Protein AF-A0A1Q3BTG6-F1 (afdb_monomer_lite)

pLDDT: mean 73.59, std 17.47, range [37.22, 95.38]

Sequence (101 aa):
MFIMIENEDINTMFTRFTKITNALQALDKVYSNCEMVRKILRSIEEAKYLNTLPLEELLGSLMTHKLSIKKKDDDEEKEKRKKNVVALKSSTNEESEDDND

Secondary structure (DSSP, 8-state):
---PPTT--HHHHHHHHHHHHHHHHTTT-PPPHHHHHHHHHHHHHHHHHHTTS-HHHHHHHHHHHHHHHHHHHHHHHHHHHHHHHHTS-S-----------

Organism: Cephalotus follicularis (NCBI:txid3775)

Structure (mmCIF, N/CA/C/O backbone):
data_AF-A0A1Q3BTG6-F1
#
_entry.id   AF-A0A1Q3BTG6-F1
#
loop_
_atom_site.group_PDB
_atom_site.id
_atom_site.type_symbol
_atom_site.label_atom_id
_atom_site.label_alt_id
_atom_site.label_comp_id
_atom_site.label_asym_id
_atom_site.label_entity_id
_atom_site.label_seq_id
_atom_site.pdbx_PDB_ins_code
_atom_site.Cartn_x
_atom_site.Cartn_y
_atom_site.Cartn_z
_atom_site.occupancy
_atom_site.B_iso_or_equiv
_atom_site.auth_seq_id
_atom_site.auth_comp_id
_atom_site.auth_asym_id
_atom_site.auth_atom_id
_atom_site.pdbx_PDB_model_num
ATOM 1 N N . MET A 1 1 ? -1.118 -5.991 3.704 1.00 71.06 1 MET A N 1
ATOM 2 C CA . MET A 1 1 ? -0.249 -4.836 3.406 1.00 71.06 1 MET A CA 1
ATOM 3 C C . MET A 1 1 ? -0.465 -4.453 1.952 1.00 71.06 1 MET A C 1
ATOM 5 O O . MET A 1 1 ? -0.631 -5.366 1.159 1.00 71.06 1 MET A O 1
ATOM 9 N N . PHE A 1 2 ? -0.584 -3.166 1.618 1.00 81.38 2 PHE A N 1
ATOM 10 C CA . PHE A 1 2 ? -0.779 -2.740 0.227 1.00 81.38 2 PHE A CA 1
ATOM 11 C C . PHE A 1 2 ? 0.591 -2.603 -0.440 1.00 81.38 2 PHE A C 1
ATOM 13 O O . PHE A 1 2 ? 1.457 -1.940 0.123 1.00 81.38 2 PHE A O 1
ATOM 20 N N . ILE A 1 3 ? 0.772 -3.245 -1.590 1.00 84.00 3 ILE A N 1
ATOM 21 C CA . ILE A 1 3 ? 2.026 -3.269 -2.346 1.00 84.00 3 ILE A CA 1
ATOM 22 C C . ILE A 1 3 ? 1.744 -2.885 -3.797 1.00 84.00 3 ILE A C 1
ATOM 24 O O . ILE A 1 3 ? 0.670 -3.199 -4.327 1.00 84.00 3 ILE A O 1
ATOM 28 N N . MET A 1 4 ? 2.700 -2.195 -4.411 1.00 85.06 4 MET A N 1
ATOM 29 C CA . MET A 1 4 ? 2.693 -1.935 -5.846 1.00 85.06 4 MET A CA 1
ATOM 30 C C . MET A 1 4 ? 3.119 -3.210 -6.579 1.00 85.06 4 MET A C 1
ATOM 32 O O . MET A 1 4 ? 4.054 -3.884 -6.147 1.00 85.06 4 MET A O 1
ATOM 36 N N . ILE A 1 5 ? 2.404 -3.569 -7.643 1.00 85.69 5 ILE A N 1
ATOM 37 C CA . ILE A 1 5 ? 2.695 -4.777 -8.424 1.00 85.69 5 ILE A CA 1
ATOM 38 C C . ILE A 1 5 ? 3.803 -4.489 -9.450 1.00 85.69 5 ILE A C 1
ATOM 40 O O . ILE A 1 5 ? 3.941 -3.365 -9.934 1.00 85.69 5 ILE A O 1
ATOM 44 N N . GLU A 1 6 ? 4.600 -5.503 -9.795 1.00 80.31 6 GLU A N 1
ATOM 45 C CA . GLU A 1 6 ? 5.571 -5.408 -10.889 1.00 80.31 6 GLU A CA 1
ATOM 46 C C . GLU A 1 6 ? 4.891 -4.985 -12.199 1.00 80.31 6 GLU A C 1
ATOM 48 O O . GLU A 1 6 ? 3.864 -5.539 -12.594 1.00 80.31 6 GLU A O 1
ATOM 53 N N . ASN A 1 7 ? 5.484 -4.004 -12.884 1.00 83.12 7 ASN A N 1
ATOM 54 C CA . ASN A 1 7 ? 4.971 -3.415 -14.129 1.00 83.12 7 ASN A CA 1
ATOM 55 C C . ASN A 1 7 ? 3.604 -2.707 -14.002 1.00 83.12 7 ASN A C 1
ATOM 57 O O . ASN A 1 7 ? 2.977 -2.392 -15.014 1.00 83.12 7 ASN A O 1
ATOM 61 N N . GLU A 1 8 ? 3.129 -2.434 -12.783 1.00 88.06 8 GLU A N 1
ATOM 62 C CA . GLU A 1 8 ? 1.929 -1.629 -12.550 1.00 88.06 8 GLU A CA 1
ATOM 63 C C . GLU A 1 8 ? 2.240 -0.130 -12.660 1.00 88.06 8 GLU A C 1
ATOM 65 O O . GLU A 1 8 ? 3.169 0.375 -12.031 1.00 88.06 8 GLU A O 1
ATOM 70 N N . ASP A 1 9 ? 1.438 0.605 -13.437 1.00 89.19 9 ASP A N 1
ATOM 71 C CA . ASP A 1 9 ? 1.529 2.067 -13.495 1.00 89.19 9 ASP A CA 1
ATOM 72 C C . ASP A 1 9 ? 1.049 2.710 -12.183 1.00 89.19 9 ASP A C 1
ATOM 74 O O . ASP A 1 9 ? 0.100 2.240 -11.545 1.00 89.19 9 ASP A O 1
ATOM 78 N N . ILE A 1 10 ? 1.659 3.837 -11.810 1.00 86.56 10 ILE A N 1
ATOM 79 C CA . ILE A 1 10 ? 1.321 4.583 -10.589 1.00 86.56 10 ILE A CA 1
ATOM 80 C C . ILE A 1 10 ? -0.169 4.956 -10.554 1.00 86.56 10 ILE A C 1
ATOM 82 O O . ILE A 1 10 ? -0.786 4.874 -9.492 1.00 86.56 10 ILE A O 1
ATOM 86 N N . ASN A 1 11 ? -0.781 5.308 -11.690 1.00 91.25 11 ASN A N 1
ATOM 87 C CA . ASN A 1 11 ? -2.208 5.644 -11.753 1.00 91.25 11 ASN A CA 1
ATOM 88 C C . ASN A 1 11 ? -3.098 4.426 -11.484 1.00 91.25 11 ASN A C 1
ATOM 90 O O . ASN A 1 11 ? -4.128 4.533 -10.810 1.00 91.25 11 ASN A O 1
ATOM 94 N N . THR A 1 12 ? -2.697 3.254 -11.980 1.00 92.31 12 THR A N 1
ATOM 95 C CA . THR A 1 12 ? -3.404 1.987 -11.749 1.00 92.31 12 THR A CA 1
ATOM 96 C C . THR A 1 12 ? -3.318 1.586 -10.278 1.00 92.31 12 THR A C 1
ATOM 98 O O . THR A 1 12 ? -4.341 1.274 -9.655 1.00 92.31 12 THR A O 1
ATOM 101 N N . MET A 1 13 ? -2.122 1.694 -9.694 1.00 93.00 13 MET A N 1
ATOM 102 C CA . MET A 1 13 ? -1.891 1.468 -8.269 1.00 93.00 13 MET A CA 1
ATOM 103 C C . MET A 1 13 ? -2.725 2.435 -7.414 1.00 93.00 13 MET A C 1
ATOM 105 O O . MET A 1 13 ? -3.431 1.999 -6.500 1.00 93.00 13 MET A O 1
ATOM 109 N N . PHE A 1 14 ? -2.731 3.728 -7.751 1.00 90.56 14 PHE A N 1
ATOM 110 C CA . PHE A 1 14 ? -3.513 4.741 -7.042 1.00 90.56 14 PHE A CA 1
ATOM 111 C C . PHE A 1 14 ? -5.018 4.469 -7.134 1.00 90.56 14 PHE A C 1
ATOM 113 O O . PHE A 1 14 ? -5.715 4.501 -6.125 1.00 90.56 14 PHE A O 1
ATOM 120 N N . THR A 1 15 ? -5.520 4.088 -8.309 1.00 94.19 15 THR A N 1
ATOM 121 C CA . THR A 1 15 ? -6.934 3.735 -8.500 1.00 94.19 15 THR A CA 1
ATOM 122 C C . THR A 1 15 ? -7.355 2.564 -7.608 1.00 94.19 15 THR A C 1
ATOM 124 O O . THR A 1 15 ? -8.426 2.592 -6.995 1.00 94.19 15 THR A O 1
ATOM 127 N N . ARG A 1 16 ? -6.521 1.522 -7.494 1.00 94.38 16 ARG A N 1
ATOM 128 C CA . ARG A 1 16 ? -6.760 0.408 -6.560 1.00 94.38 16 ARG A CA 1
ATOM 129 C C . ARG A 1 16 ? -6.742 0.867 -5.112 1.00 94.38 16 ARG A C 1
ATOM 131 O O . ARG A 1 16 ? -7.613 0.466 -4.343 1.00 94.38 16 ARG A O 1
ATOM 138 N N . PHE A 1 17 ? -5.772 1.702 -4.752 1.00 92.25 17 PHE A N 1
ATOM 139 C CA . PHE A 1 17 ? -5.673 2.268 -3.415 1.00 92.25 17 PHE A CA 1
ATOM 140 C C . PHE A 1 17 ? -6.948 3.043 -3.053 1.00 92.25 17 PHE A C 1
ATOM 142 O O . PHE A 1 17 ? -7.545 2.762 -2.017 1.00 92.25 17 PHE A O 1
ATOM 149 N N . THR A 1 18 ? -7.434 3.910 -3.946 1.00 92.19 18 THR A N 1
ATOM 150 C CA . THR A 1 18 ? -8.679 4.669 -3.766 1.00 92.19 18 THR A CA 1
ATOM 151 C C . THR A 1 18 ? -9.898 3.761 -3.617 1.00 92.19 18 THR A C 1
ATOM 153 O O . THR A 1 18 ? -10.739 3.988 -2.751 1.00 92.19 18 THR A O 1
ATOM 156 N N . LYS A 1 19 ? -10.004 2.691 -4.416 1.00 93.88 19 LYS A N 1
ATOM 157 C CA . LYS A 1 19 ? -11.095 1.711 -4.268 1.00 93.88 19 LYS A CA 1
ATOM 158 C C . LYS A 1 19 ? -11.092 1.069 -2.880 1.00 93.88 19 LYS A C 1
ATOM 160 O O . LYS A 1 19 ? -12.151 0.921 -2.275 1.00 93.88 19 LYS A O 1
ATOM 165 N N . ILE A 1 20 ? -9.912 0.725 -2.366 1.00 91.81 20 ILE A N 1
ATOM 166 C CA . ILE A 1 20 ? -9.755 0.142 -1.031 1.00 91.81 20 ILE A CA 1
ATOM 167 C C . ILE A 1 20 ? -10.102 1.165 0.053 1.00 91.81 20 ILE A C 1
ATOM 169 O O . ILE A 1 20 ? -10.853 0.834 0.965 1.00 91.81 20 ILE A O 1
ATOM 173 N N . THR A 1 21 ? -9.603 2.402 -0.030 1.00 91.12 21 THR A N 1
ATOM 174 C CA . THR A 1 21 ? -9.919 3.438 0.966 1.00 91.12 21 THR A CA 1
ATOM 175 C C . THR A 1 21 ? -11.399 3.786 0.972 1.00 91.12 21 THR A C 1
ATOM 177 O O . THR A 1 21 ? -11.963 3.935 2.048 1.00 91.12 21 THR A O 1
ATOM 180 N N . ASN A 1 22 ? -12.051 3.827 -0.191 1.00 92.50 22 ASN A N 1
ATOM 181 C CA . ASN A 1 22 ? -13.489 4.079 -0.284 1.00 92.50 22 ASN A CA 1
ATOM 182 C C . ASN A 1 22 ? -14.303 2.929 0.326 1.00 92.50 22 ASN A C 1
ATOM 184 O O . ASN A 1 22 ? -15.260 3.173 1.055 1.00 92.50 22 ASN A O 1
ATOM 188 N N . ALA A 1 23 ? -13.903 1.675 0.080 1.00 94.38 23 ALA A N 1
ATOM 189 C CA . ALA A 1 23 ? -14.530 0.516 0.714 1.00 94.38 23 ALA A CA 1
ATOM 190 C C . ALA A 1 23 ? -14.331 0.518 2.239 1.00 94.38 23 ALA A C 1
ATOM 192 O O . ALA A 1 23 ? -15.250 0.187 2.978 1.00 94.38 23 ALA A O 1
ATOM 193 N N . LEU A 1 24 ? -13.153 0.922 2.722 1.00 92.56 24 LEU A N 1
ATOM 194 C CA . LEU A 1 24 ? -12.875 1.042 4.156 1.00 92.56 24 LEU A CA 1
ATOM 195 C C . LEU A 1 24 ? -13.654 2.196 4.793 1.00 92.56 24 LEU A C 1
ATOM 197 O O . LEU A 1 24 ? -14.184 2.030 5.886 1.00 92.56 24 LEU A O 1
ATOM 201 N N . GLN A 1 25 ? -13.795 3.318 4.093 1.00 92.38 25 GLN A N 1
ATOM 202 C CA . GLN A 1 25 ? -14.613 4.441 4.534 1.00 92.38 25 GLN A CA 1
ATOM 203 C C . GLN A 1 25 ? -16.093 4.054 4.646 1.00 92.38 25 GLN A C 1
ATOM 205 O O . GLN A 1 25 ? -16.746 4.461 5.597 1.00 92.38 25 GLN A O 1
ATOM 210 N N . ALA A 1 26 ? -16.604 3.213 3.739 1.00 94.38 26 ALA A N 1
ATOM 211 C CA . ALA A 1 26 ? -17.952 2.645 3.840 1.00 94.38 26 ALA A CA 1
ATOM 212 C C . ALA A 1 26 ? -18.132 1.685 5.036 1.00 94.38 26 ALA A C 1
ATOM 214 O O . ALA A 1 26 ? -19.259 1.371 5.405 1.00 94.38 26 ALA A O 1
ATOM 215 N N . LEU A 1 27 ? -17.033 1.221 5.638 1.00 95.38 27 LEU A N 1
ATOM 216 C CA . LEU A 1 27 ? -16.998 0.417 6.865 1.00 95.38 27 LEU A CA 1
ATOM 217 C C . LEU A 1 27 ? -16.621 1.263 8.098 1.00 95.38 27 LEU A C 1
ATOM 219 O O . LEU A 1 27 ? -16.092 0.720 9.069 1.00 95.38 27 LEU A O 1
ATOM 223 N N . ASP A 1 28 ? -16.800 2.587 8.027 1.00 93.25 28 ASP A N 1
ATOM 224 C CA . ASP A 1 28 ? -16.421 3.575 9.050 1.00 93.25 28 ASP A CA 1
ATOM 225 C C . ASP A 1 28 ? -14.930 3.569 9.442 1.00 93.25 28 ASP A C 1
ATOM 227 O O . ASP A 1 28 ? -14.519 4.126 10.462 1.00 93.25 28 ASP A O 1
ATOM 231 N N . LYS A 1 29 ? -14.062 2.989 8.605 1.00 90.31 29 LYS A N 1
ATOM 232 C CA . LYS A 1 29 ? -12.603 3.073 8.747 1.00 90.31 29 LYS A CA 1
ATOM 233 C C . LYS A 1 29 ? -12.059 4.200 7.885 1.00 90.31 29 LYS A C 1
ATOM 235 O O . LYS A 1 29 ? -11.621 3.993 6.753 1.00 90.31 29 LYS A O 1
ATOM 240 N N . VAL A 1 30 ? -12.063 5.398 8.456 1.00 90.00 30 VAL A N 1
ATOM 241 C CA . VAL A 1 30 ? -11.502 6.598 7.830 1.00 90.00 30 VAL A CA 1
ATOM 242 C C . VAL A 1 30 ? -10.005 6.681 8.116 1.00 90.00 30 VAL A C 1
ATOM 244 O O . VAL A 1 30 ? -9.574 6.563 9.260 1.00 90.00 30 VAL A O 1
ATOM 247 N N . TYR A 1 31 ? -9.211 6.904 7.071 1.00 88.81 31 TYR A N 1
ATOM 248 C CA . TYR A 1 31 ? -7.786 7.199 7.196 1.00 88.81 31 TYR A CA 1
ATOM 2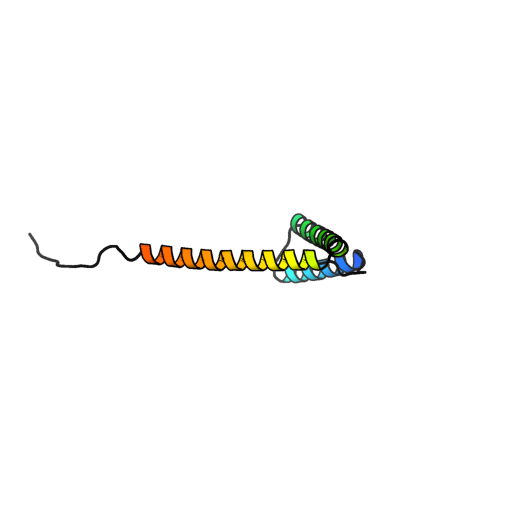49 C C . TYR A 1 31 ? -7.563 8.695 7.026 1.00 88.81 31 TYR A C 1
ATOM 251 O O . TYR A 1 31 ? -8.124 9.315 6.124 1.00 88.81 31 TYR A O 1
ATOM 259 N N . SER A 1 32 ? -6.702 9.271 7.856 1.00 92.38 32 SER A N 1
ATOM 260 C CA . SER A 1 32 ? -6.229 10.634 7.636 1.00 92.38 32 SER A CA 1
ATOM 261 C C . SER A 1 32 ? -5.362 10.714 6.373 1.00 92.38 32 SER A C 1
ATOM 263 O O . SER A 1 32 ? -4.718 9.741 5.964 1.00 92.38 32 SER A O 1
ATOM 265 N N . ASN A 1 33 ? -5.260 11.9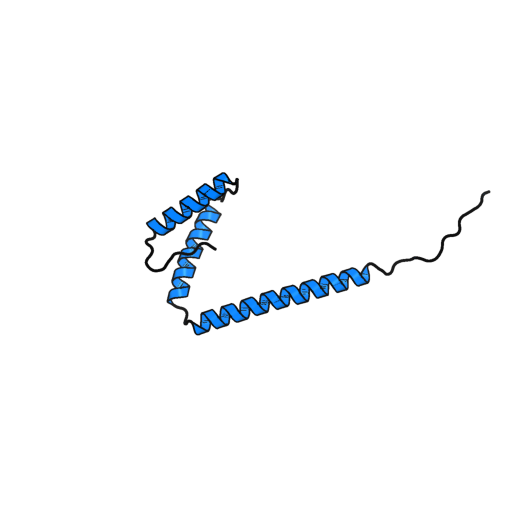12 5.792 1.00 88.12 33 ASN A N 1
ATOM 266 C CA . ASN A 1 33 ? -4.378 12.160 4.646 1.00 88.12 33 ASN A CA 1
ATOM 267 C C . ASN A 1 33 ? -2.927 11.736 4.931 1.00 88.12 33 ASN A C 1
ATOM 269 O O . ASN A 1 33 ? -2.269 11.153 4.073 1.00 88.12 33 ASN A O 1
ATOM 273 N N . CYS A 1 34 ? -2.437 11.965 6.155 1.00 89.56 34 CYS A N 1
ATOM 274 C CA . CYS A 1 34 ? -1.091 11.562 6.561 1.00 89.56 34 CYS A CA 1
ATOM 275 C C . CYS A 1 34 ? -0.905 10.036 6.514 1.00 89.56 34 CYS A C 1
ATOM 277 O O . CYS A 1 34 ? 0.110 9.542 6.020 1.00 89.56 34 CYS A O 1
ATOM 279 N N . GLU A 1 35 ? -1.891 9.272 6.987 1.00 89.06 35 GLU A N 1
ATOM 280 C CA . GLU A 1 35 ? -1.842 7.808 6.959 1.00 89.06 35 GLU A CA 1
ATOM 281 C C . GLU A 1 35 ? -1.939 7.253 5.541 1.00 89.06 35 GLU A C 1
ATOM 283 O O . GLU A 1 35 ? -1.225 6.302 5.214 1.00 89.06 35 GLU A O 1
ATOM 288 N N . MET A 1 36 ? -2.782 7.851 4.695 1.00 88.44 36 MET A N 1
ATOM 289 C CA . MET A 1 36 ? -2.867 7.487 3.282 1.00 88.44 36 MET A CA 1
ATOM 290 C C . MET A 1 36 ? -1.531 7.698 2.571 1.00 88.44 36 MET A C 1
ATOM 292 O O . MET A 1 36 ? -1.011 6.765 1.960 1.00 88.44 36 MET A O 1
ATOM 296 N N . VAL A 1 37 ? -0.939 8.888 2.711 1.00 87.25 37 VAL A N 1
ATOM 297 C CA . VAL A 1 37 ? 0.362 9.216 2.110 1.00 87.25 37 VAL A CA 1
ATOM 298 C C . VAL A 1 37 ? 1.444 8.258 2.607 1.00 87.25 37 VAL A C 1
ATOM 300 O O . VAL A 1 37 ? 2.194 7.709 1.802 1.00 87.25 37 VAL A O 1
ATOM 303 N N . ARG A 1 38 ? 1.486 7.969 3.915 1.00 88.00 38 ARG A N 1
ATOM 304 C CA . ARG A 1 38 ? 2.456 7.024 4.488 1.00 88.00 38 ARG A CA 1
ATOM 305 C C . ARG A 1 38 ? 2.305 5.616 3.910 1.00 88.00 38 ARG A C 1
ATOM 307 O O . ARG A 1 38 ? 3.308 4.961 3.646 1.00 88.00 38 ARG A O 1
ATOM 314 N N . LYS A 1 39 ? 1.074 5.139 3.702 1.00 87.88 39 LYS A N 1
ATOM 315 C CA . LYS A 1 39 ? 0.812 3.821 3.098 1.00 87.88 39 LYS A CA 1
ATOM 316 C C . LYS A 1 39 ? 1.262 3.760 1.638 1.00 87.88 39 LYS A C 1
ATOM 318 O O . LYS A 1 39 ? 1.868 2.764 1.253 1.00 87.88 39 LYS A O 1
ATOM 323 N N . ILE A 1 40 ? 1.006 4.813 0.861 1.00 86.38 40 ILE A N 1
ATOM 324 C CA . ILE A 1 40 ? 1.432 4.898 -0.543 1.00 86.38 40 ILE A CA 1
ATOM 325 C C . ILE A 1 40 ? 2.961 4.916 -0.636 1.00 86.38 40 ILE A C 1
ATOM 327 O O . ILE A 1 40 ? 3.535 4.098 -1.351 1.00 86.38 40 ILE A O 1
ATOM 331 N N . LEU A 1 41 ? 3.635 5.774 0.137 1.00 85.12 41 LEU A N 1
ATOM 332 C CA . LEU A 1 41 ? 5.099 5.852 0.138 1.00 85.12 41 LEU A CA 1
ATOM 333 C C . LEU A 1 41 ? 5.744 4.507 0.488 1.00 85.12 41 LEU A C 1
ATOM 335 O O . LEU A 1 41 ? 6.650 4.067 -0.216 1.00 85.12 41 LEU A O 1
ATOM 339 N N . ARG A 1 42 ? 5.215 3.807 1.500 1.00 83.19 42 ARG A N 1
ATOM 340 C CA . ARG A 1 42 ? 5.735 2.496 1.908 1.00 83.19 42 ARG A CA 1
ATOM 341 C C . ARG A 1 42 ? 5.563 1.428 0.825 1.00 83.19 42 ARG A C 1
ATOM 343 O O . ARG A 1 42 ? 6.464 0.629 0.617 1.00 83.19 42 ARG A O 1
ATOM 350 N N . SER A 1 43 ? 4.449 1.456 0.086 1.00 81.56 43 SER A N 1
ATOM 351 C CA . SER A 1 43 ? 4.219 0.529 -1.033 1.00 81.56 43 SER A CA 1
ATOM 352 C C . SER A 1 43 ? 5.168 0.740 -2.219 1.00 81.56 43 SER A C 1
ATOM 354 O O . SER A 1 43 ? 5.479 -0.220 -2.919 1.00 81.56 43 SER A O 1
ATOM 356 N N . ILE A 1 44 ? 5.646 1.973 -2.428 1.00 79.38 44 ILE A N 1
ATOM 357 C CA . ILE A 1 44 ? 6.619 2.313 -3.478 1.00 79.38 44 ILE A CA 1
ATOM 358 C C . ILE A 1 44 ? 8.038 1.954 -3.027 1.00 79.38 44 ILE A C 1
ATOM 360 O O . ILE A 1 44 ? 8.823 1.428 -3.813 1.00 79.38 44 ILE A O 1
ATOM 364 N N . GLU A 1 45 ? 8.379 2.241 -1.770 1.00 77.06 45 GLU A N 1
ATOM 365 C CA . GLU A 1 45 ? 9.682 1.908 -1.193 1.00 77.06 45 GLU A CA 1
ATOM 366 C C . GLU A 1 45 ? 9.910 0.392 -1.167 1.00 77.06 45 GLU A C 1
ATOM 368 O O . GLU A 1 45 ? 10.941 -0.078 -1.638 1.00 77.06 45 GLU A O 1
ATOM 373 N N . GLU A 1 46 ? 8.921 -0.391 -0.734 1.00 70.06 46 GLU A N 1
ATOM 374 C CA . GLU A 1 46 ? 9.021 -1.855 -0.724 1.00 70.06 46 GLU A CA 1
ATOM 375 C C . GLU A 1 46 ? 9.138 -2.458 -2.125 1.00 70.06 46 GLU A C 1
ATOM 377 O O . GLU A 1 46 ? 9.931 -3.375 -2.321 1.00 70.06 46 GLU A O 1
ATOM 382 N N . ALA A 1 47 ? 8.431 -1.913 -3.121 1.00 66.62 47 ALA A N 1
ATOM 383 C CA . ALA A 1 47 ? 8.591 -2.345 -4.510 1.00 66.62 47 ALA A CA 1
ATOM 384 C C . ALA A 1 47 ? 10.013 -2.080 -5.040 1.00 66.62 47 ALA A C 1
ATOM 386 O O . ALA A 1 47 ? 10.555 -2.879 -5.800 1.00 66.62 47 ALA A O 1
ATOM 387 N N . LYS A 1 48 ? 10.653 -0.984 -4.608 1.00 65.81 48 LYS A N 1
ATOM 388 C CA . LYS A 1 48 ? 12.053 -0.695 -4.952 1.00 65.81 48 LYS A CA 1
ATOM 389 C C . LYS A 1 48 ? 13.033 -1.628 -4.246 1.00 65.81 48 LYS A C 1
ATOM 391 O O . LYS A 1 48 ? 13.985 -2.056 -4.885 1.00 65.81 48 LYS A O 1
ATOM 396 N N . TYR A 1 49 ? 12.796 -1.948 -2.975 1.00 60.50 49 TYR A N 1
ATOM 397 C CA . TYR A 1 49 ? 13.639 -2.873 -2.210 1.00 60.50 49 TYR A CA 1
ATOM 398 C C . TYR A 1 49 ? 13.559 -4.316 -2.726 1.00 60.50 49 TYR A C 1
ATOM 400 O O . TYR A 1 49 ? 14.566 -5.017 -2.737 1.00 60.50 49 TYR A O 1
ATOM 408 N N . LEU A 1 50 ? 12.390 -4.768 -3.190 1.00 57.81 50 LEU A N 1
ATOM 409 C CA . LEU A 1 50 ? 12.233 -6.113 -3.758 1.00 57.81 50 LEU A CA 1
ATOM 410 C C . LEU A 1 50 ? 12.980 -6.290 -5.089 1.00 57.81 50 LEU A C 1
ATOM 412 O O . LEU A 1 50 ? 13.470 -7.379 -5.359 1.00 57.81 50 LEU A O 1
ATOM 416 N N . ASN A 1 51 ? 13.134 -5.222 -5.878 1.00 58.84 51 ASN A N 1
ATO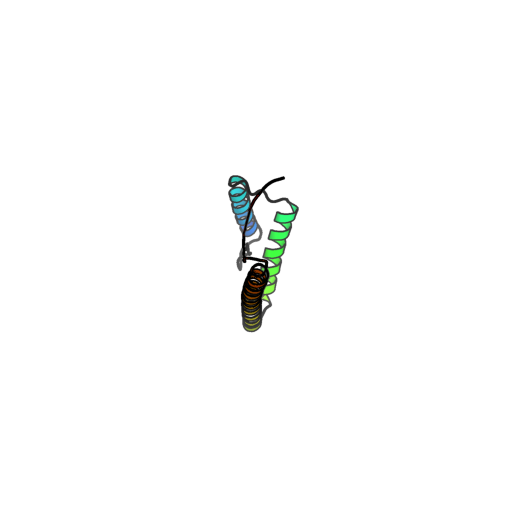M 417 C CA . ASN A 1 51 ? 13.906 -5.254 -7.126 1.00 58.84 51 ASN A CA 1
ATOM 418 C C . ASN A 1 51 ? 15.430 -5.268 -6.916 1.00 58.84 51 ASN A C 1
ATOM 420 O O . ASN A 1 51 ? 16.169 -5.524 -7.866 1.00 58.84 51 ASN A O 1
ATOM 424 N N . THR A 1 52 ? 15.920 -4.950 -5.71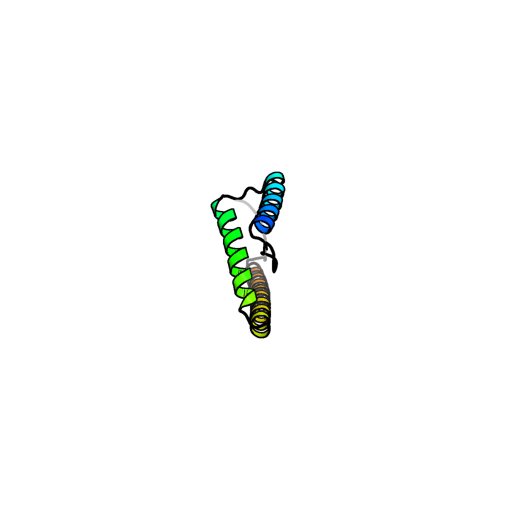6 1.00 60.22 52 THR A N 1
ATOM 425 C CA . THR A 1 52 ? 17.359 -4.850 -5.419 1.00 60.22 52 THR A CA 1
ATOM 426 C C . THR A 1 52 ? 17.874 -5.918 -4.462 1.00 60.22 52 THR A C 1
ATOM 428 O O . THR A 1 52 ? 19.085 -6.124 -4.405 1.00 60.22 52 THR A O 1
ATOM 431 N N . LEU A 1 53 ? 16.997 -6.601 -3.724 1.00 63.06 53 LEU A N 1
ATOM 432 C CA . LEU A 1 53 ? 17.395 -7.642 -2.780 1.00 63.06 53 LEU A CA 1
ATOM 433 C C . LEU A 1 53 ? 17.575 -8.997 -3.486 1.00 63.06 53 LEU A C 1
ATOM 435 O O . LEU A 1 53 ? 16.632 -9.482 -4.117 1.00 63.06 53 LEU A O 1
ATOM 439 N N . PRO A 1 54 ? 18.740 -9.657 -3.343 1.00 71.62 54 PRO A N 1
ATOM 440 C CA . PRO A 1 54 ? 18.883 -11.053 -3.728 1.00 71.62 54 PRO A CA 1
ATOM 441 C C . PRO A 1 54 ? 17.868 -11.910 -2.960 1.00 71.62 54 PRO A C 1
ATOM 443 O O . PRO A 1 54 ? 17.611 -11.687 -1.771 1.00 71.62 54 PRO A O 1
ATOM 446 N N . LEU A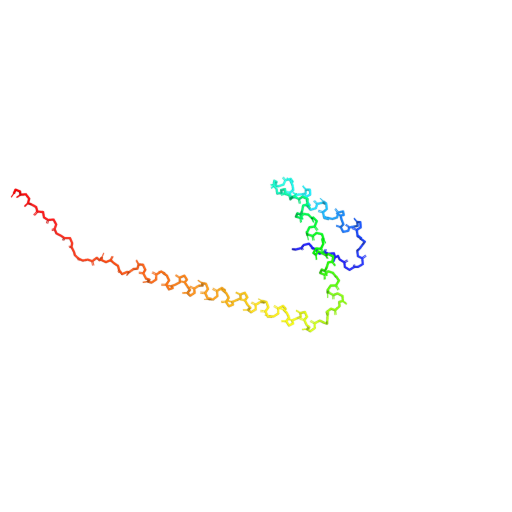 1 55 ? 17.295 -12.909 -3.633 1.00 70.38 55 LEU A N 1
ATOM 447 C CA . LEU A 1 55 ? 16.261 -13.788 -3.080 1.00 70.38 55 LEU A CA 1
ATOM 448 C C . LEU A 1 55 ? 16.705 -14.440 -1.759 1.00 70.38 55 LEU A C 1
ATOM 450 O O . LEU A 1 55 ? 15.901 -14.613 -0.842 1.00 70.38 55 LEU A O 1
ATOM 454 N N . GLU A 1 56 ? 17.994 -14.752 -1.642 1.00 73.38 56 GLU A N 1
ATOM 455 C CA . GLU A 1 56 ? 18.618 -15.328 -0.455 1.00 73.38 56 GLU A CA 1
ATOM 456 C C . GLU A 1 56 ? 18.566 -14.386 0.760 1.00 73.38 56 GLU A C 1
ATOM 458 O O . GLU A 1 56 ? 18.346 -14.838 1.886 1.00 73.38 56 GLU A O 1
ATOM 463 N N . GLU A 1 57 ? 18.716 -13.077 0.551 1.00 76.56 57 GLU A N 1
ATOM 464 C CA . GLU A 1 57 ? 18.710 -12.071 1.619 1.00 76.56 57 GLU A CA 1
ATOM 465 C C . GLU A 1 57 ? 17.286 -11.777 2.107 1.00 76.56 57 GLU A C 1
ATOM 467 O O . GLU A 1 57 ? 17.036 -11.661 3.314 1.00 76.56 57 GLU A O 1
ATOM 472 N N . LEU A 1 58 ? 16.323 -11.761 1.180 1.00 79.69 58 LEU A N 1
ATOM 473 C CA . LEU A 1 58 ? 14.902 -11.699 1.515 1.00 79.69 58 LEU A CA 1
ATOM 474 C C . LEU A 1 58 ? 14.472 -12.939 2.313 1.00 79.69 58 LEU A C 1
ATOM 476 O O . LEU A 1 58 ? 13.800 -12.819 3.341 1.00 79.69 58 LEU A O 1
ATOM 480 N N . LEU A 1 59 ? 14.898 -14.128 1.879 1.00 82.81 59 LEU A N 1
ATOM 481 C CA . LEU A 1 59 ? 14.612 -15.384 2.569 1.00 82.81 59 LEU A CA 1
ATOM 482 C C . LEU A 1 59 ? 15.232 -15.403 3.976 1.00 82.81 59 LEU A C 1
ATOM 484 O O . LEU A 1 59 ? 14.551 -15.764 4.941 1.00 82.81 59 LEU A O 1
ATOM 488 N N . GLY A 1 60 ? 16.483 -14.954 4.114 1.00 87.69 60 GLY A N 1
ATOM 489 C CA . GLY A 1 60 ? 17.168 -14.827 5.403 1.00 87.69 60 GLY A CA 1
ATOM 490 C C . GLY A 1 60 ? 16.468 -13.850 6.354 1.00 87.69 60 GLY A C 1
ATOM 491 O O . GLY A 1 60 ? 16.258 -14.160 7.534 1.00 87.69 60 GLY A O 1
ATOM 492 N N . SER A 1 61 ? 16.019 -12.706 5.833 1.00 85.25 61 SER A N 1
ATOM 493 C CA . SER A 1 61 ? 15.263 -11.703 6.593 1.00 85.25 61 SER A CA 1
ATOM 494 C C . SER A 1 61 ? 13.910 -12.243 7.066 1.00 85.25 61 SER A C 1
ATOM 496 O O . SER A 1 61 ? 13.548 -12.092 8.237 1.00 85.25 61 SER A O 1
ATOM 498 N N . LEU A 1 62 ? 13.184 -12.950 6.194 1.00 85.00 62 LEU A N 1
ATOM 499 C CA . LEU A 1 62 ? 11.896 -13.567 6.519 1.00 85.00 62 LEU A CA 1
ATOM 500 C C . LEU A 1 62 ? 12.029 -14.680 7.566 1.00 85.00 62 LEU A C 1
ATOM 502 O O . LEU A 1 62 ? 11.229 -14.732 8.505 1.00 85.00 62 LEU A O 1
ATOM 506 N N . MET A 1 63 ? 13.044 -15.544 7.453 1.00 84.69 63 MET A N 1
ATOM 507 C CA . MET A 1 63 ? 13.318 -16.570 8.465 1.00 84.69 63 MET A CA 1
ATOM 508 C C . MET A 1 63 ? 13.648 -15.942 9.823 1.00 84.69 63 MET A C 1
ATOM 510 O O . MET A 1 63 ? 13.101 -16.364 10.844 1.00 84.69 63 MET A O 1
ATOM 514 N N . THR A 1 64 ? 14.477 -14.895 9.837 1.00 89.69 64 THR A N 1
ATOM 515 C CA . THR A 1 64 ? 14.868 -14.188 11.067 1.00 89.69 64 THR A CA 1
ATOM 516 C C . THR A 1 64 ? 13.670 -13.522 11.741 1.00 89.69 64 THR A C 1
ATOM 518 O O . THR A 1 64 ? 13.458 -13.692 12.944 1.00 89.69 64 THR A O 1
ATOM 521 N N . HIS A 1 65 ? 12.835 -12.818 10.974 1.00 87.88 65 HIS A N 1
ATOM 522 C CA . HIS A 1 65 ? 11.627 -12.176 11.488 1.00 87.88 65 HIS A CA 1
ATOM 523 C C . HIS A 1 65 ? 10.627 -13.201 12.049 1.00 87.88 65 HIS A C 1
ATOM 525 O O . HIS A 1 65 ? 10.121 -13.030 13.159 1.00 87.88 65 HIS A O 1
ATOM 531 N N . LYS A 1 66 ? 10.402 -14.316 11.337 1.00 81.81 66 LYS A N 1
ATOM 532 C CA . LYS A 1 66 ? 9.536 -15.416 11.799 1.00 81.81 66 LYS A CA 1
ATOM 533 C C . LYS A 1 66 ? 10.034 -16.029 13.113 1.00 81.81 66 LYS A C 1
ATOM 535 O O . LYS A 1 66 ? 9.232 -16.288 14.008 1.00 81.81 66 LYS A O 1
ATOM 540 N N . LEU A 1 67 ? 11.346 -16.235 13.252 1.00 80.38 67 LEU A N 1
ATOM 541 C CA . LEU A 1 67 ? 11.957 -16.736 14.489 1.00 80.38 67 LEU A CA 1
ATOM 542 C C . LEU A 1 67 ? 11.856 -15.725 15.640 1.00 80.38 67 LEU A C 1
ATOM 544 O O . LEU A 1 67 ? 11.641 -16.127 16.781 1.00 80.38 67 LEU A O 1
ATOM 548 N N . SER A 1 68 ? 11.990 -14.426 15.359 1.00 76.75 68 SER A N 1
ATOM 549 C CA . SER A 1 68 ? 11.848 -13.368 16.366 1.00 76.75 68 SER A CA 1
ATOM 550 C C . SER A 1 68 ? 10.424 -13.283 16.921 1.00 76.75 68 SER A C 1
ATOM 552 O O . SER A 1 68 ? 10.260 -13.169 18.134 1.00 76.75 68 SER A O 1
ATOM 554 N N . ILE A 1 69 ? 9.405 -13.400 16.063 1.00 77.06 69 ILE A N 1
ATOM 555 C CA . ILE A 1 69 ? 8.000 -13.440 16.498 1.00 77.06 69 ILE A CA 1
ATOM 556 C C . ILE A 1 69 ? 7.757 -14.651 17.398 1.00 77.06 69 ILE A C 1
ATOM 558 O O . ILE A 1 69 ? 7.270 -14.489 18.511 1.00 77.06 69 ILE A O 1
ATOM 562 N N . LYS A 1 70 ? 8.188 -15.846 16.974 1.00 73.94 70 LYS A N 1
ATOM 563 C CA . LYS A 1 70 ? 7.992 -17.070 17.761 1.00 73.94 70 LYS A CA 1
ATOM 564 C C . LYS A 1 70 ? 8.635 -16.994 19.152 1.00 73.94 70 LYS A C 1
ATOM 566 O O . LYS A 1 70 ? 8.036 -17.427 20.126 1.00 73.94 70 LYS A O 1
ATOM 571 N N . LYS A 1 71 ? 9.832 -16.405 19.258 1.00 67.38 71 LYS A N 1
ATOM 572 C CA . LYS A 1 71 ? 10.493 -16.186 20.556 1.00 67.38 71 LYS A CA 1
ATOM 573 C C . LYS A 1 71 ? 9.695 -15.250 21.464 1.00 67.38 71 LYS A C 1
ATOM 575 O O . LYS A 1 71 ? 9.586 -15.524 22.650 1.00 67.38 71 LYS A O 1
ATOM 580 N N . LYS A 1 72 ? 9.128 -14.171 20.914 1.00 66.31 72 LYS A N 1
ATOM 581 C CA . LYS A 1 72 ? 8.286 -13.251 21.690 1.00 66.31 72 LYS A CA 1
ATOM 582 C C . LYS A 1 72 ? 7.031 -13.943 22.213 1.00 66.31 72 LYS A C 1
ATOM 584 O O . LYS A 1 72 ? 6.706 -13.736 23.373 1.00 66.31 72 LYS A O 1
ATOM 589 N N . ASP A 1 73 ? 6.385 -14.784 21.410 1.00 59.56 73 ASP A N 1
ATOM 590 C CA . ASP A 1 73 ? 5.204 -15.542 21.845 1.00 59.56 73 ASP A CA 1
ATOM 591 C C . ASP A 1 73 ? 5.551 -16.527 22.981 1.00 59.56 73 ASP A C 1
ATOM 593 O O . ASP A 1 73 ? 4.857 -16.568 23.998 1.00 59.56 73 ASP A O 1
ATOM 597 N N . ASP A 1 74 ? 6.670 -17.252 22.858 1.00 58.84 74 ASP A N 1
ATOM 598 C CA . ASP A 1 74 ? 7.155 -18.188 23.886 1.00 58.84 74 ASP A CA 1
ATOM 599 C C . ASP A 1 74 ? 7.540 -17.468 25.199 1.00 58.84 74 ASP A C 1
ATOM 601 O O . ASP A 1 74 ? 7.293 -17.972 26.302 1.00 58.84 74 ASP A O 1
ATOM 605 N N . ASP A 1 75 ? 8.154 -16.285 25.099 1.00 59.72 75 ASP A N 1
ATOM 606 C CA . ASP A 1 75 ? 8.543 -15.468 26.252 1.00 59.72 75 ASP A CA 1
ATOM 607 C C . ASP A 1 75 ? 7.321 -14.820 26.925 1.00 59.72 75 ASP A C 1
ATOM 609 O O . ASP A 1 75 ? 7.240 -14.786 28.157 1.00 59.72 75 ASP A O 1
ATOM 613 N N . GLU A 1 76 ? 6.333 -14.375 26.144 1.00 59.50 76 GLU A N 1
ATOM 614 C CA . GLU A 1 76 ? 5.086 -13.793 26.648 1.00 59.50 76 GLU A CA 1
ATOM 615 C C . GLU A 1 76 ? 4.192 -14.853 27.320 1.00 59.50 76 GLU A C 1
ATOM 617 O O . GLU A 1 76 ? 3.565 -14.580 28.348 1.00 59.50 76 GLU A O 1
ATOM 622 N N . GLU A 1 77 ? 4.176 -16.094 26.817 1.00 57.56 77 GLU A N 1
ATOM 623 C CA . GLU A 1 77 ? 3.489 -17.219 27.463 1.00 57.56 77 GLU A CA 1
ATOM 624 C C . GLU A 1 77 ? 4.154 -17.606 28.796 1.00 57.56 77 GLU A C 1
ATOM 626 O O . GLU A 1 77 ? 3.470 -17.829 29.803 1.00 57.56 77 GLU A O 1
ATOM 631 N N . LYS A 1 78 ? 5.493 -17.631 28.852 1.00 58.56 78 LYS A N 1
ATOM 632 C CA . LYS A 1 78 ? 6.235 -17.888 30.099 1.00 58.56 78 LYS A CA 1
ATOM 633 C C . LYS A 1 78 ? 6.051 -16.775 31.130 1.00 58.56 78 LYS A C 1
ATOM 635 O O . LYS A 1 78 ? 5.937 -17.082 32.316 1.00 58.56 78 LYS A O 1
ATOM 640 N N . GLU A 1 79 ? 5.992 -15.513 30.712 1.00 55.94 79 GLU A N 1
ATOM 641 C CA . GLU A 1 79 ? 5.680 -14.365 31.579 1.00 55.94 79 GLU A CA 1
ATOM 642 C C . GLU A 1 79 ? 4.258 -14.453 32.157 1.00 55.94 79 GLU A C 1
ATOM 644 O O . GLU A 1 79 ? 4.078 -14.313 33.369 1.00 55.94 79 GLU A O 1
ATOM 649 N N . LYS A 1 80 ? 3.251 -14.775 31.330 1.00 56.47 80 LYS A N 1
ATOM 650 C CA . LYS A 1 80 ? 1.860 -14.976 31.783 1.00 56.47 80 LYS A CA 1
ATOM 651 C C . LYS A 1 80 ? 1.745 -16.142 32.772 1.00 56.47 80 LYS A C 1
ATOM 653 O O . LYS A 1 80 ? 1.088 -16.009 33.803 1.00 56.47 80 LYS A O 1
ATOM 658 N N . ARG A 1 81 ? 2.442 -17.261 32.529 1.00 55.59 81 ARG A N 1
ATOM 659 C CA . ARG A 1 81 ? 2.487 -18.396 33.472 1.00 55.59 81 ARG A CA 1
ATOM 660 C C . ARG A 1 81 ? 3.199 -18.043 34.785 1.00 55.59 81 ARG A C 1
ATOM 662 O O . ARG A 1 81 ? 2.719 -18.432 35.844 1.00 55.59 81 ARG A O 1
ATOM 669 N N . LYS A 1 82 ? 4.299 -17.278 34.752 1.00 53.97 82 LYS A N 1
ATOM 670 C CA . LYS A 1 82 ? 5.007 -16.828 35.969 1.00 53.97 82 LYS A CA 1
ATOM 671 C C . LYS A 1 82 ? 4.180 -15.842 36.802 1.00 53.97 82 LYS A C 1
ATOM 673 O O . LYS A 1 82 ? 4.171 -15.963 38.023 1.00 53.97 82 LYS A O 1
ATOM 678 N N . LYS A 1 83 ? 3.444 -14.922 36.168 1.00 52.09 83 LYS A N 1
ATOM 679 C CA . LYS A 1 83 ? 2.530 -13.990 36.859 1.00 52.09 83 LYS A CA 1
ATOM 680 C C . LYS A 1 83 ? 1.344 -14.704 37.517 1.00 52.09 83 LYS A C 1
ATOM 682 O O . LYS A 1 83 ? 1.020 -14.392 38.658 1.00 52.09 83 LYS A O 1
ATOM 687 N N . ASN A 1 84 ? 0.768 -15.717 36.866 1.00 50.81 84 ASN A N 1
ATOM 688 C CA . ASN A 1 84 ? -0.339 -16.495 37.442 1.00 50.81 84 ASN A CA 1
ATOM 689 C C . ASN A 1 84 ? 0.078 -17.364 38.646 1.00 50.81 84 ASN A C 1
ATOM 691 O O . ASN A 1 84 ? -0.750 -17.646 39.506 1.00 50.81 84 ASN A O 1
ATOM 695 N N . VAL A 1 85 ? 1.349 -17.773 38.746 1.00 51.59 85 VAL A N 1
ATOM 696 C CA . VAL A 1 85 ? 1.854 -18.558 39.892 1.00 51.59 85 VAL A CA 1
ATOM 697 C C . VAL A 1 85 ? 2.090 -17.690 41.140 1.00 51.59 85 VAL A C 1
ATOM 699 O O . VAL A 1 85 ? 2.019 -18.198 42.257 1.00 51.59 85 VAL A O 1
ATOM 702 N N . VAL A 1 86 ? 2.333 -16.383 40.987 1.00 52.19 86 VAL A N 1
ATOM 703 C CA . VAL A 1 86 ? 2.603 -15.475 42.122 1.00 52.19 86 VAL A CA 1
ATOM 704 C C . VAL A 1 86 ? 1.318 -14.984 42.812 1.00 52.19 86 VAL A C 1
ATOM 706 O O . VAL A 1 86 ? 1.360 -14.657 43.993 1.00 52.19 86 VAL A O 1
ATOM 709 N N . ALA A 1 87 ? 0.164 -15.005 42.136 1.00 48.66 87 ALA A N 1
ATOM 710 C CA . ALA A 1 87 ? -1.118 -14.561 42.705 1.00 48.66 87 ALA A CA 1
ATOM 711 C C . ALA A 1 87 ? -1.866 -15.625 43.548 1.00 48.66 87 ALA A C 1
ATOM 713 O O . ALA A 1 87 ? -2.926 -15.331 44.087 1.00 48.66 87 ALA A O 1
ATOM 714 N N . LEU A 1 88 ? -1.335 -16.847 43.688 1.00 47.28 88 LEU A N 1
ATOM 715 C CA . LEU A 1 88 ? -1.972 -17.970 44.406 1.00 47.28 88 LEU A CA 1
ATOM 716 C C . LEU A 1 88 ? -1.191 -18.397 45.663 1.00 47.28 88 LEU A C 1
ATOM 718 O O . LEU A 1 88 ? -1.051 -19.583 45.958 1.00 47.28 88 LEU A O 1
ATOM 722 N N . LYS A 1 89 ? -0.656 -17.426 46.413 1.00 49.53 89 LYS A N 1
ATOM 723 C CA . LYS A 1 89 ? -0.111 -17.647 47.763 1.00 49.53 89 LYS A CA 1
ATOM 724 C C . LYS A 1 89 ? -0.466 -16.496 48.709 1.00 49.53 89 LYS A C 1
ATOM 726 O O . LYS A 1 89 ? 0.419 -15.819 49.219 1.00 49.53 89 LYS A O 1
ATOM 731 N N . SER A 1 90 ? -1.748 -16.270 48.971 1.00 44.81 90 SER A N 1
ATOM 732 C CA . SER A 1 90 ? -2.149 -15.546 50.182 1.00 44.81 90 SER A CA 1
ATOM 733 C C . SER A 1 90 ? -3.428 -16.144 50.760 1.00 44.81 90 SER A C 1
ATOM 735 O O . SER A 1 90 ? -4.496 -16.000 50.177 1.00 44.81 90 SER A O 1
ATOM 737 N N . SER A 1 91 ? -3.234 -16.809 51.901 1.00 48.75 91 SER A N 1
ATOM 738 C CA . SER A 1 91 ? -4.181 -17.250 52.931 1.00 48.75 91 SER A CA 1
ATOM 739 C C . SER A 1 91 ? -5.433 -18.027 52.534 1.00 48.75 91 SER A C 1
ATOM 741 O O . SER A 1 91 ? -6.427 -17.475 52.073 1.00 48.75 91 SER A O 1
ATOM 743 N N . THR A 1 92 ? -5.447 -19.301 52.923 1.00 43.94 92 THR A N 1
ATOM 744 C CA . THR A 1 92 ? -6.665 -19.974 53.391 1.00 43.94 92 THR A CA 1
ATOM 745 C C . THR A 1 92 ? -6.264 -21.003 54.450 1.00 43.94 92 THR A C 1
ATOM 747 O O . THR A 1 92 ? -5.644 -22.003 54.103 1.00 43.94 92 THR A O 1
ATOM 750 N N . ASN A 1 93 ? -6.496 -20.670 55.727 1.00 38.81 93 ASN A N 1
ATOM 751 C CA . ASN A 1 93 ? -6.759 -21.555 56.881 1.00 38.81 93 ASN A CA 1
ATOM 752 C C . ASN A 1 93 ? -6.780 -20.667 58.148 1.00 38.81 93 ASN A C 1
ATOM 754 O O . ASN A 1 93 ? -5.799 -19.968 58.377 1.00 38.81 93 ASN A O 1
ATOM 758 N N . GLU A 1 94 ? -7.776 -20.601 59.026 1.00 37.22 94 GLU A N 1
ATOM 759 C CA . GLU A 1 94 ? -9.155 -21.088 59.067 1.00 37.22 94 GLU A CA 1
ATOM 760 C C . GLU A 1 94 ? -9.985 -20.042 59.820 1.00 37.22 94 GLU A C 1
ATOM 762 O O . GLU A 1 94 ? -9.467 -19.233 60.592 1.00 37.22 94 GLU A O 1
ATOM 767 N N . GLU A 1 95 ? -11.272 -20.074 59.532 1.00 46.38 95 GLU A N 1
ATOM 768 C CA . GLU A 1 95 ? -12.361 -19.321 60.127 1.00 46.38 95 GLU A CA 1
ATOM 769 C C . GLU A 1 95 ? -12.734 -19.931 61.489 1.00 46.38 95 GLU A C 1
ATOM 771 O O . GLU A 1 95 ? -12.900 -21.145 61.597 1.00 46.38 95 GLU A O 1
ATOM 776 N N . SER A 1 96 ? -12.893 -19.098 62.518 1.00 41.03 96 SER A N 1
ATOM 777 C CA . SER A 1 96 ? -13.817 -19.385 63.622 1.00 41.03 96 SER A CA 1
ATOM 778 C C . SER A 1 96 ? -14.278 -18.073 64.269 1.00 41.03 96 SER A C 1
ATOM 780 O O . SER A 1 96 ? -13.572 -17.491 65.096 1.00 41.03 96 SER A O 1
ATOM 782 N N . GLU A 1 97 ? -15.449 -17.613 63.826 1.00 48.16 97 GLU A N 1
ATOM 783 C CA . GLU A 1 97 ? -16.430 -16.792 64.565 1.00 48.16 97 GLU A CA 1
ATOM 784 C C . GLU A 1 97 ? -16.780 -17.537 65.888 1.00 48.16 97 GLU A C 1
ATOM 786 O O . GLU A 1 97 ? -16.621 -18.755 65.944 1.00 48.16 97 GLU A O 1
ATOM 791 N N . ASP A 1 98 ? -17.191 -16.974 67.026 1.00 43.81 98 ASP A N 1
ATOM 792 C CA . ASP A 1 98 ? -18.105 -15.873 67.346 1.00 43.81 98 ASP A CA 1
ATOM 793 C C . ASP A 1 98 ? -18.072 -15.643 68.891 1.00 43.81 98 ASP A C 1
ATOM 795 O O . ASP A 1 98 ? -17.482 -16.438 69.626 1.00 43.81 98 ASP A O 1
ATOM 799 N N . A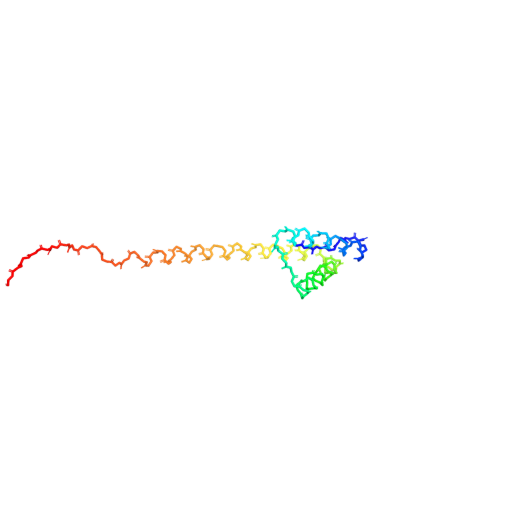SP A 1 99 ? -18.786 -14.605 69.337 1.00 43.59 99 ASP A N 1
ATOM 800 C CA . ASP A 1 99 ? -19.482 -14.409 70.623 1.00 43.59 99 ASP A CA 1
ATOM 801 C C . ASP A 1 99 ? -19.000 -13.334 71.624 1.00 43.59 99 ASP A C 1
ATOM 803 O O . ASP A 1 99 ? -18.185 -13.564 72.513 1.00 43.59 99 ASP A O 1
ATOM 807 N N . ASN A 1 100 ? -19.615 -12.152 71.447 1.00 43.12 100 ASN A N 1
ATOM 808 C CA . ASN A 1 100 ? -20.444 -11.371 72.390 1.00 43.12 100 ASN A CA 1
ATOM 809 C C . ASN A 1 100 ? -19.987 -11.065 73.845 1.00 43.12 100 ASN A C 1
ATOM 811 O O . ASN A 1 100 ? -19.792 -11.962 74.661 1.00 43.12 100 ASN A O 1
ATOM 815 N N . ASP A 1 101 ? -20.090 -9.754 74.143 1.00 45.06 101 ASP A N 1
ATOM 816 C CA . ASP A 1 101 ? -20.034 -8.972 75.409 1.00 45.06 101 ASP A CA 1
ATOM 817 C C . ASP A 1 101 ? -18.650 -8.532 75.943 1.00 45.06 101 ASP A C 1
ATOM 819 O O . ASP A 1 101 ? -17.924 -9.327 76.582 1.00 45.06 101 ASP A O 1
#

Foldseek 3Di:
DQADDVPDDPVNSVVVLVVVQVVCVVVVNHDDPVRSVVVSVVRVVVVVVVVVDDPVVVVVVVVVVVVVVVVVVVVVVVVVVVVVVVVPDDDDDDDDDDDDD

Radius of gyration: 26.83 Å; chains: 1; bounding box: 39×34×90 Å